Protein AF-A0A7C3F7P4-F1 (afdb_monomer_lite)

Radius of gyration: 11.48 Å; chains: 1; bounding box: 30×25×29 Å

Sequence (72 aa):
MPIEAPVRCRAETRYPERPTEVYWEGVWHPVSLLRSWREPGMICFRVRSEAGRWFLLRYDLARDRWEVSVGD

Foldseek 3Di:
DPDQAQWDADCPDDPPDFTQWGRDPNDIFGWGWDDWDDDVQKTWTWIAGPVRWIKIWIQRNVVRGIDIDTDD

pLDDT: mean 80.72, std 13.46, range [46.16, 91.19]

Structure (mmCIF, N/CA/C/O backbone):
data_A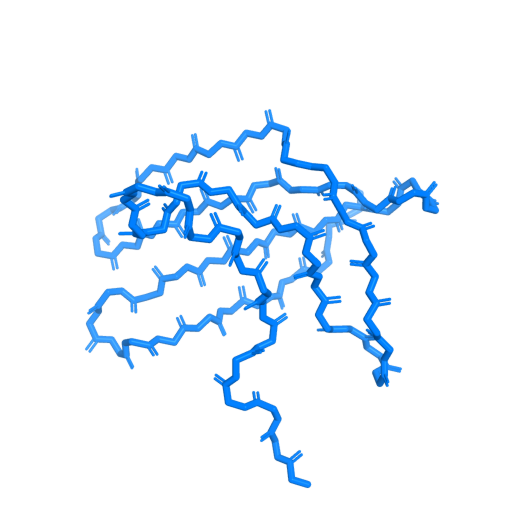F-A0A7C3F7P4-F1
#
_entry.id   AF-A0A7C3F7P4-F1
#
loop_
_atom_site.group_PDB
_atom_site.id
_atom_site.type_symbol
_atom_site.label_atom_id
_atom_site.label_alt_id
_atom_site.label_comp_id
_atom_site.label_asym_id
_atom_site.label_entity_id
_atom_site.label_seq_id
_atom_site.pdbx_PDB_ins_code
_atom_site.Cartn_x
_atom_site.Cartn_y
_atom_site.Cartn_z
_atom_site.occupancy
_atom_site.B_iso_or_equiv
_atom_site.auth_seq_id
_atom_site.auth_comp_id
_atom_site.auth_asym_id
_atom_site.auth_atom_id
_atom_site.pdbx_PDB_model_num
ATOM 1 N N . MET A 1 1 ? -14.989 -9.885 -5.800 1.00 48.09 1 MET A N 1
ATOM 2 C CA . MET A 1 1 ? -14.142 -9.276 -6.847 1.00 48.09 1 MET A CA 1
ATOM 3 C C . MET A 1 1 ? -12.819 -8.927 -6.185 1.00 48.09 1 MET A C 1
ATOM 5 O O . MET A 1 1 ? -12.882 -8.276 -5.146 1.00 48.09 1 MET A O 1
ATOM 9 N N . PRO A 1 2 ? -11.662 -9.423 -6.654 1.00 52.78 2 PRO A N 1
ATOM 10 C CA . PRO A 1 2 ? -10.383 -8.981 -6.108 1.00 52.78 2 PRO A CA 1
ATOM 11 C C . PRO A 1 2 ? -10.219 -7.491 -6.417 1.00 52.78 2 PRO A C 1
ATOM 13 O O . PRO A 1 2 ? -10.513 -7.057 -7.528 1.00 52.78 2 PRO A O 1
ATOM 16 N N . ILE A 1 3 ? -9.812 -6.698 -5.430 1.00 60.31 3 ILE A N 1
ATOM 17 C CA . ILE A 1 3 ? -9.484 -5.296 -5.677 1.00 60.31 3 ILE A CA 1
ATOM 18 C C . ILE A 1 3 ? -8.178 -5.275 -6.471 1.00 60.31 3 ILE A C 1
ATOM 20 O O . ILE A 1 3 ? -7.135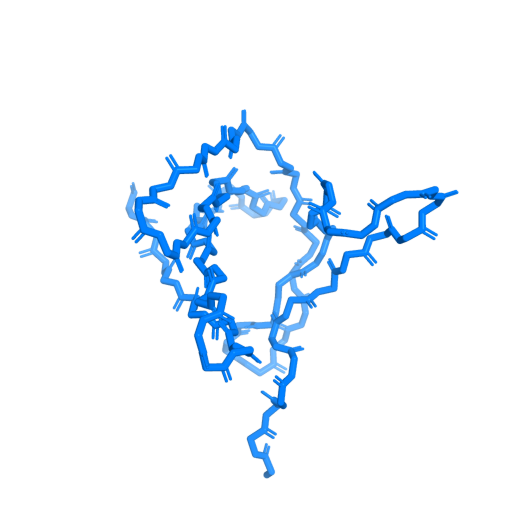 -5.664 -5.957 1.00 60.31 3 ILE A O 1
ATOM 24 N N . GLU A 1 4 ? -8.251 -4.845 -7.730 1.00 61.41 4 GLU A N 1
ATOM 25 C CA . GLU A 1 4 ? -7.108 -4.800 -8.656 1.00 61.41 4 GLU A CA 1
ATOM 26 C C . GLU A 1 4 ? -6.040 -3.784 -8.215 1.00 61.41 4 GLU A C 1
ATOM 28 O O . GLU A 1 4 ? -4.859 -3.949 -8.507 1.00 61.41 4 GLU A O 1
ATOM 33 N N . ALA A 1 5 ? -6.437 -2.777 -7.431 1.00 67.94 5 ALA A N 1
ATOM 34 C CA . ALA A 1 5 ? -5.554 -1.766 -6.862 1.00 67.94 5 ALA A CA 1
ATOM 35 C C . ALA A 1 5 ? -5.766 -1.643 -5.340 1.00 67.94 5 ALA A C 1
ATOM 37 O O . ALA A 1 5 ? -6.524 -0.779 -4.896 1.00 67.94 5 ALA A O 1
ATOM 38 N N . PRO A 1 6 ? -5.120 -2.484 -4.508 1.00 81.06 6 PRO A N 1
ATOM 39 C CA . PRO A 1 6 ? -5.254 -2.433 -3.048 1.00 81.06 6 PRO A CA 1
ATOM 40 C C . PRO A 1 6 ? -4.554 -1.218 -2.412 1.00 81.06 6 PRO A C 1
ATOM 42 O O . PRO A 1 6 ? -4.465 -1.122 -1.193 1.00 81.06 6 PRO A O 1
ATOM 45 N N . VAL A 1 7 ? -4.030 -0.286 -3.208 1.00 82.19 7 VAL A N 1
ATOM 46 C CA . VAL A 1 7 ? -3.316 0.903 -2.740 1.00 82.19 7 VAL A CA 1
ATOM 47 C C . VAL A 1 7 ? -3.820 2.110 -3.513 1.00 82.19 7 VAL A C 1
ATOM 49 O O . VAL A 1 7 ? -3.820 2.115 -4.743 1.00 82.19 7 VAL A O 1
ATOM 52 N N . ARG A 1 8 ? -4.211 3.162 -2.795 1.00 80.31 8 ARG A N 1
ATOM 53 C CA . ARG A 1 8 ? -4.477 4.475 -3.383 1.00 80.31 8 ARG A CA 1
ATOM 54 C C . ARG A 1 8 ? -3.251 5.351 -3.214 1.00 80.31 8 ARG A C 1
ATOM 56 O O . ARG A 1 8 ? -2.730 5.509 -2.109 1.00 80.31 8 ARG A O 1
ATOM 63 N N . CYS A 1 9 ? -2.810 5.940 -4.317 1.00 75.31 9 CYS A N 1
ATOM 64 C CA . CYS A 1 9 ? -1.774 6.961 -4.323 1.00 75.31 9 CYS A CA 1
ATOM 65 C C . CYS A 1 9 ? -2.399 8.298 -4.705 1.00 75.31 9 CYS A C 1
ATOM 67 O O . CYS A 1 9 ? -3.189 8.379 -5.647 1.00 75.31 9 CYS A O 1
ATOM 69 N N . ARG A 1 10 ? -2.003 9.362 -4.014 1.00 62.56 10 ARG A N 1
ATOM 70 C CA . ARG A 1 10 ? -2.385 10.722 -4.387 1.00 62.56 10 ARG A CA 1
ATOM 71 C C . ARG A 1 10 ? -1.485 11.177 -5.536 1.00 62.56 10 ARG A C 1
ATOM 73 O O . ARG A 1 10 ? -0.308 11.470 -5.341 1.00 62.56 10 ARG A O 1
ATOM 80 N N . ALA A 1 11 ? -2.021 11.149 -6.752 1.00 51.22 11 ALA A N 1
ATOM 81 C CA . ALA A 1 11 ? -1.317 11.536 -7.969 1.00 51.22 11 ALA A CA 1
ATOM 82 C C . ALA A 1 11 ? -1.404 13.057 -8.169 1.00 51.22 11 ALA A C 1
ATOM 84 O O . ALA A 1 11 ? -2.239 13.534 -8.926 1.00 51.22 11 ALA A O 1
ATOM 85 N N . GLU A 1 12 ? -0.576 13.831 -7.467 1.00 51.00 12 GLU A N 1
ATOM 86 C CA . GLU A 1 12 ? -0.548 15.291 -7.663 1.00 51.00 12 GLU A CA 1
ATOM 87 C C . GLU A 1 12 ? 0.471 15.746 -8.714 1.00 51.00 12 GLU A C 1
ATOM 89 O O . GLU A 1 12 ? 0.361 16.868 -9.201 1.00 51.00 12 GLU A O 1
ATOM 94 N N . THR A 1 13 ? 1.461 14.927 -9.109 1.00 47.91 13 THR A N 1
ATOM 95 C CA . THR A 1 13 ? 2.408 15.342 -10.176 1.00 47.91 13 THR A CA 1
ATOM 96 C C . THR A 1 13 ? 3.239 14.221 -10.818 1.00 47.91 13 THR A C 1
ATOM 98 O O . THR A 1 13 ? 3.518 14.296 -12.014 1.00 47.91 13 THR A O 1
ATOM 101 N N . ARG A 1 14 ? 3.622 13.157 -10.092 1.00 46.16 14 ARG A N 1
ATOM 102 C CA . ARG A 1 14 ? 4.322 11.991 -10.670 1.00 46.16 14 ARG A CA 1
ATOM 103 C C . ARG A 1 14 ? 3.936 10.710 -9.930 1.00 46.16 14 ARG A C 1
ATOM 105 O O . ARG A 1 14 ? 4.075 10.593 -8.716 1.00 46.16 14 ARG A O 1
ATOM 112 N N . TYR A 1 15 ? 3.371 9.762 -10.665 1.00 46.50 15 TYR A N 1
ATOM 113 C CA . TYR A 1 15 ? 2.940 8.478 -10.120 1.00 46.50 15 TYR A CA 1
ATOM 114 C C . TYR A 1 15 ? 4.097 7.466 -10.170 1.00 46.50 15 TYR A C 1
ATOM 116 O O . TYR A 1 15 ? 4.786 7.427 -11.195 1.00 46.50 15 TYR A O 1
ATOM 124 N N . PRO A 1 16 ? 4.304 6.617 -9.142 1.00 51.19 16 PRO A N 1
ATOM 125 C CA . PRO A 1 16 ? 3.747 6.634 -7.783 1.00 51.19 16 PRO A CA 1
ATOM 126 C C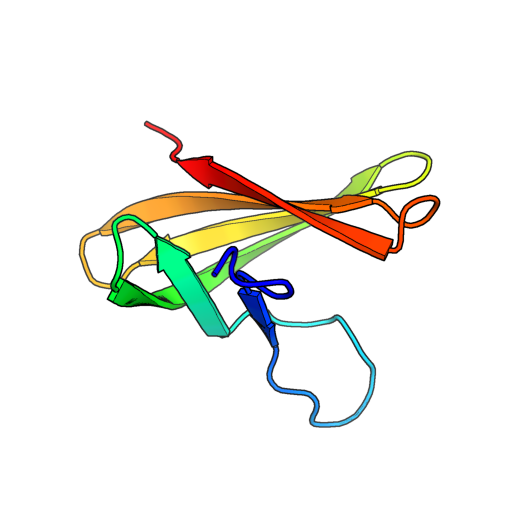 . PRO A 1 16 ? 4.757 7.183 -6.752 1.00 51.19 16 PRO A C 1
ATOM 128 O O . PRO A 1 16 ? 5.814 6.588 -6.544 1.00 51.19 16 PRO A O 1
ATOM 131 N N . GLU A 1 17 ? 4.438 8.285 -6.060 1.00 59.72 17 GLU A N 1
ATOM 132 C CA . GLU A 1 17 ? 5.339 8.849 -5.031 1.00 59.72 17 GLU A CA 1
ATOM 133 C C . GLU A 1 17 ? 4.831 8.724 -3.584 1.00 59.72 17 GLU A C 1
ATOM 135 O O . GLU A 1 17 ? 5.656 8.599 -2.677 1.00 59.72 17 GLU A O 1
ATOM 140 N N . ARG A 1 18 ? 3.511 8.721 -3.322 1.00 72.62 18 ARG A N 1
ATOM 141 C CA . ARG A 1 18 ? 2.971 8.666 -1.945 1.00 72.62 18 ARG A CA 1
ATOM 142 C C . ARG A 1 18 ? 1.670 7.851 -1.831 1.00 72.62 18 ARG A C 1
ATOM 144 O O . ARG A 1 18 ? 0.614 8.352 -2.226 1.00 72.62 18 ARG A O 1
ATOM 151 N N . PRO A 1 19 ? 1.715 6.616 -1.293 1.00 79.44 19 PRO A N 1
ATOM 152 C CA . PRO A 1 19 ? 0.509 5.893 -0.891 1.00 79.44 19 PRO A CA 1
ATOM 153 C C . PRO A 1 19 ? -0.198 6.630 0.255 1.00 79.44 19 PRO A C 1
ATOM 155 O O . PRO A 1 19 ? 0.450 7.044 1.215 1.00 79.44 19 PRO A O 1
ATOM 158 N N . THR A 1 20 ? -1.514 6.798 0.136 1.00 84.44 20 THR A N 1
ATOM 159 C CA . THR A 1 20 ? -2.361 7.507 1.113 1.00 84.44 20 THR A CA 1
ATOM 160 C C . THR A 1 20 ? -3.367 6.598 1.795 1.00 84.44 20 THR A C 1
ATOM 162 O O . THR A 1 20 ? -3.719 6.830 2.946 1.00 84.44 20 THR A O 1
ATOM 165 N N . GLU A 1 21 ? -3.830 5.557 1.105 1.00 87.75 21 GLU A N 1
ATOM 166 C CA . GLU A 1 21 ? -4.738 4.567 1.679 1.00 87.75 21 GLU A CA 1
ATOM 167 C C . GLU A 1 21 ? -4.346 3.169 1.200 1.00 87.75 21 GLU A C 1
ATOM 169 O O . GLU A 1 21 ? -3.927 2.988 0.052 1.00 87.75 21 GLU A O 1
ATOM 174 N N . VAL A 1 22 ? -4.504 2.179 2.073 1.00 88.62 22 VAL A N 1
ATOM 175 C CA . VAL A 1 22 ? -4.324 0.760 1.751 1.00 88.62 22 VAL A CA 1
ATOM 176 C C . VAL A 1 22 ? -5.624 0.014 2.011 1.00 88.62 22 VAL A C 1
ATOM 178 O O . VAL A 1 22 ? -6.260 0.209 3.043 1.00 88.62 22 VAL A O 1
ATOM 181 N N . TYR A 1 23 ? -6.029 -0.835 1.076 1.00 86.88 23 TYR A N 1
ATOM 182 C CA . TYR A 1 23 ? -7.148 -1.739 1.262 1.00 86.88 23 TYR A CA 1
ATOM 183 C C . TYR A 1 23 ? -6.666 -3.015 1.943 1.00 86.88 23 TYR A C 1
ATOM 185 O O . TYR A 1 23 ? -5.837 -3.748 1.402 1.00 86.88 23 TYR A O 1
ATOM 193 N N . TRP A 1 24 ? -7.187 -3.278 3.135 1.00 85.25 24 TRP A N 1
ATOM 194 C CA . TRP A 1 24 ? -6.828 -4.435 3.943 1.00 85.25 24 TRP A CA 1
ATOM 195 C C . TRP A 1 24 ? -8.058 -4.930 4.710 1.00 85.25 24 TRP A C 1
ATOM 197 O O . TRP A 1 24 ? -8.878 -4.127 5.135 1.00 85.25 24 TRP A O 1
ATOM 207 N N . GLU A 1 25 ? -8.225 -6.251 4.845 1.00 82.81 25 GLU A N 1
ATOM 208 C CA . GLU A 1 25 ? -9.367 -6.878 5.552 1.00 82.81 25 GLU A CA 1
ATOM 209 C C . GLU A 1 25 ? -10.759 -6.362 5.129 1.00 82.81 25 GLU A C 1
ATOM 211 O O . GLU A 1 25 ? -11.695 -6.296 5.921 1.00 82.81 25 GLU A O 1
ATOM 216 N N . GLY A 1 26 ? -10.921 -5.975 3.863 1.00 84.62 26 GLY A N 1
ATOM 217 C CA . GLY A 1 26 ? -12.204 -5.486 3.362 1.00 84.62 26 GLY A CA 1
ATOM 218 C C . GLY A 1 26 ? -12.443 -3.981 3.548 1.00 84.62 26 GLY A C 1
ATOM 219 O O . GLY A 1 26 ? -13.478 -3.480 3.103 1.00 84.62 26 GLY A O 1
ATOM 220 N N . VAL A 1 27 ? -11.501 -3.249 4.157 1.00 86.75 27 VAL A N 1
ATOM 221 C CA . VAL A 1 27 ? -11.644 -1.832 4.523 1.00 86.75 27 VAL A CA 1
ATOM 222 C C . VAL A 1 27 ? -10.458 -1.004 4.014 1.00 86.75 27 VAL A C 1
ATOM 224 O O . VAL A 1 27 ? -9.331 -1.481 3.903 1.00 86.75 27 VAL A O 1
ATOM 227 N N . TRP A 1 28 ? -10.712 0.263 3.678 1.00 87.81 28 TRP A N 1
ATOM 228 C CA . TRP A 1 28 ? -9.657 1.230 3.376 1.00 87.81 28 TRP A CA 1
ATOM 229 C C . TRP A 1 28 ? -9.097 1.817 4.668 1.00 87.81 28 TRP A C 1
ATOM 231 O O . TRP A 1 28 ? -9.823 2.418 5.457 1.00 87.81 28 TRP A O 1
ATOM 241 N N . HIS A 1 29 ? -7.795 1.654 4.865 1.00 88.31 29 HIS A N 1
ATOM 242 C CA . HIS A 1 29 ? -7.068 2.231 5.979 1.00 88.31 29 HIS A CA 1
ATOM 243 C C . HIS A 1 29 ? -6.272 3.446 5.495 1.00 88.31 29 HIS A C 1
ATOM 245 O O . HIS A 1 29 ? -5.399 3.283 4.633 1.00 88.31 29 HIS A O 1
ATOM 251 N N . PRO A 1 30 ? -6.517 4.647 6.046 1.00 90.06 30 PRO A N 1
ATOM 252 C CA . PRO A 1 30 ? -5.655 5.795 5.812 1.00 90.06 30 PRO A CA 1
ATOM 253 C C . PRO A 1 30 ? -4.274 5.513 6.403 1.00 90.06 30 PRO A C 1
ATOM 255 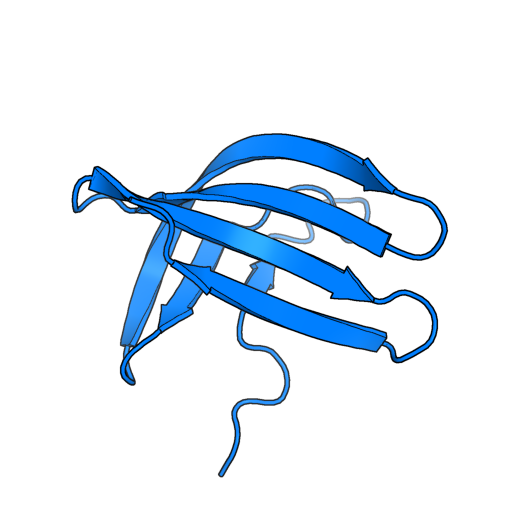O O . PRO A 1 30 ? -4.143 5.025 7.532 1.00 90.06 30 PRO A O 1
ATOM 258 N N . VAL A 1 31 ? -3.235 5.784 5.617 1.00 90.12 31 VAL A N 1
ATOM 259 C CA . VAL A 1 31 ? -1.847 5.498 5.977 1.00 90.12 31 VAL A CA 1
ATOM 260 C C . VAL A 1 31 ? -0.943 6.691 5.705 1.00 90.12 31 VAL A C 1
ATOM 262 O O . VAL A 1 31 ? -1.096 7.416 4.726 1.00 90.12 31 VAL A O 1
ATOM 265 N N . SER A 1 32 ? 0.055 6.860 6.566 1.00 88.81 32 SER A N 1
ATOM 266 C CA . SER A 1 32 ? 1.156 7.796 6.364 1.00 88.81 32 SER A CA 1
ATOM 267 C C . SER A 1 32 ? 2.377 7.058 5.828 1.00 88.81 32 SER A C 1
ATOM 269 O O . SER A 1 32 ? 2.795 6.042 6.393 1.00 88.81 32 SER A O 1
ATOM 271 N N . LEU A 1 33 ? 2.972 7.573 4.750 1.00 88.00 33 LEU A N 1
ATOM 272 C CA . LEU A 1 33 ? 4.250 7.081 4.241 1.00 88.00 33 LEU A CA 1
ATOM 273 C C . LEU A 1 33 ? 5.367 7.382 5.242 1.00 88.00 33 LEU A C 1
ATOM 275 O O . LEU A 1 33 ? 5.559 8.527 5.638 1.00 88.00 33 LEU A O 1
ATOM 279 N N . LEU A 1 34 ? 6.139 6.358 5.600 1.00 88.38 34 LEU A N 1
ATOM 280 C CA . LEU A 1 34 ? 7.286 6.497 6.504 1.00 88.38 34 LEU A CA 1
ATOM 281 C C . LEU A 1 34 ? 8.602 6.351 5.771 1.00 88.38 34 LEU A C 1
ATOM 283 O O . LEU A 1 34 ? 9.568 7.046 6.072 1.00 88.38 34 LEU A O 1
ATOM 287 N N . ARG A 1 35 ? 8.653 5.417 4.824 1.00 88.06 35 ARG A N 1
ATOM 288 C CA . ARG A 1 35 ? 9.849 5.164 4.033 1.00 88.06 35 ARG A CA 1
ATOM 289 C C . ARG A 1 35 ? 9.460 4.611 2.680 1.00 88.06 35 ARG A C 1
ATOM 291 O O . ARG A 1 35 ? 8.586 3.756 2.600 1.00 88.06 35 ARG A O 1
ATOM 298 N N . SER A 1 36 ? 10.154 5.037 1.642 1.00 88.50 36 SER A N 1
ATOM 299 C CA . SER A 1 36 ? 10.117 4.396 0.334 1.00 88.50 36 SER A CA 1
ATOM 300 C C . SER A 1 36 ? 11.532 4.026 -0.088 1.00 88.50 36 SER A C 1
ATOM 302 O O . SER A 1 36 ? 12.503 4.693 0.276 1.00 88.50 36 SER A O 1
ATOM 304 N N . TRP A 1 37 ? 11.660 2.920 -0.805 1.00 90.38 37 TRP A N 1
ATOM 305 C CA . TRP A 1 37 ? 12.908 2.493 -1.421 1.00 90.38 37 TRP A CA 1
ATOM 306 C C . TRP A 1 37 ? 12.605 1.730 -2.704 1.00 90.38 37 TRP A C 1
ATOM 308 O O . TRP A 1 37 ? 11.489 1.270 -2.933 1.00 90.38 37 TRP A O 1
ATOM 318 N N . ARG A 1 38 ? 13.605 1.632 -3.574 1.00 87.88 38 ARG A N 1
ATOM 319 C CA . ARG A 1 38 ? 13.510 0.865 -4.815 1.00 87.88 38 ARG A CA 1
ATOM 320 C C . ARG A 1 38 ? 14.369 -0.376 -4.679 1.00 87.88 38 ARG A C 1
ATOM 322 O O . ARG A 1 38 ? 15.497 -0.292 -4.200 1.00 87.88 38 ARG A O 1
ATOM 329 N N . GLU A 1 39 ? 13.821 -1.496 -5.108 1.00 88.12 39 GLU A N 1
ATOM 330 C CA . GLU A 1 39 ? 14.523 -2.764 -5.251 1.00 88.12 39 GLU A CA 1
ATOM 331 C C . GLU A 1 39 ? 14.585 -3.118 -6.746 1.00 88.12 39 GLU A C 1
ATOM 333 O O . GLU A 1 39 ? 13.861 -2.528 -7.556 1.00 88.12 39 GLU A O 1
ATOM 338 N N . PRO A 1 40 ? 15.465 -4.037 -7.165 1.00 90.06 40 PRO A N 1
ATOM 339 C CA . PRO A 1 40 ? 15.546 -4.450 -8.562 1.00 90.06 40 PRO A CA 1
ATOM 340 C C . PRO A 1 40 ? 14.188 -4.971 -9.066 1.00 90.06 40 PRO A C 1
ATOM 342 O O . PRO A 1 40 ? 13.738 -6.039 -8.667 1.00 90.06 40 PRO A O 1
ATOM 345 N N . GLY A 1 41 ? 13.522 -4.197 -9.930 1.00 88.06 41 GLY A N 1
ATOM 346 C CA . GLY A 1 41 ? 12.204 -4.533 -10.484 1.00 88.06 41 GLY A CA 1
ATOM 347 C C . GLY A 1 41 ? 11.002 -4.230 -9.579 1.00 88.06 41 GLY A C 1
ATOM 348 O O . GLY A 1 41 ? 9.876 -4.531 -9.972 1.00 88.06 41 GLY A O 1
ATOM 349 N N . MET A 1 42 ? 11.200 -3.619 -8.404 1.00 90.50 42 MET A N 1
ATOM 350 C CA . MET A 1 42 ? 10.111 -3.317 -7.469 1.00 90.50 42 MET A CA 1
ATOM 351 C C . MET A 1 42 ? 10.261 -1.951 -6.797 1.00 90.50 42 MET A C 1
ATOM 353 O O . MET A 1 42 ? 11.364 -1.450 -6.576 1.00 90.50 42 MET A O 1
ATOM 357 N N . ILE A 1 43 ? 9.137 -1.347 -6.418 1.00 90.19 43 ILE A N 1
ATOM 358 C CA . ILE A 1 43 ? 9.115 -0.144 -5.582 1.00 90.19 43 ILE A CA 1
ATOM 359 C C . ILE A 1 43 ? 8.442 -0.482 -4.260 1.00 90.19 43 ILE A C 1
ATOM 361 O O . ILE A 1 43 ? 7.281 -0.872 -4.229 1.00 90.19 43 ILE A O 1
ATOM 365 N N . CYS A 1 44 ? 9.164 -0.310 -3.164 1.00 90.50 44 CYS A N 1
ATOM 366 C CA . CYS A 1 44 ? 8.707 -0.676 -1.836 1.00 90.50 44 CYS A CA 1
ATOM 367 C C . CYS A 1 44 ? 8.393 0.571 -1.009 1.00 90.50 44 CYS A C 1
ATOM 369 O O . CYS A 1 44 ? 9.128 1.562 -1.018 1.00 90.50 44 CYS A O 1
ATOM 371 N N . PHE A 1 45 ? 7.299 0.509 -0.259 1.00 90.12 45 PHE A N 1
ATOM 372 C CA . PHE A 1 45 ? 6.804 1.580 0.589 1.00 90.12 45 PHE A CA 1
ATOM 373 C C . PHE A 1 45 ? 6.410 1.007 1.942 1.00 90.12 45 PHE A C 1
ATOM 375 O O . PHE A 1 45 ? 5.525 0.162 2.048 1.00 90.12 45 PHE A O 1
ATOM 382 N N . ARG A 1 46 ? 7.038 1.508 2.999 1.00 91.19 46 ARG A N 1
ATOM 383 C CA . ARG A 1 46 ? 6.611 1.271 4.371 1.00 91.19 46 ARG A CA 1
ATOM 384 C C . ARG A 1 46 ? 5.699 2.405 4.800 1.00 91.19 46 ARG A C 1
ATOM 386 O O . ARG A 1 46 ? 6.105 3.571 4.813 1.00 91.19 46 ARG A O 1
ATOM 393 N N . VAL A 1 47 ? 4.486 2.043 5.180 1.00 90.69 47 VAL A N 1
ATOM 394 C CA . VAL A 1 47 ? 3.442 2.962 5.620 1.00 90.69 47 VAL A CA 1
ATOM 395 C C . VAL A 1 47 ? 2.901 2.522 6.978 1.00 90.69 47 VAL A C 1
ATOM 397 O O . VAL A 1 47 ? 3.099 1.383 7.406 1.00 90.69 47 VAL A O 1
ATOM 400 N N . ARG A 1 48 ? 2.229 3.429 7.678 1.00 91.12 48 ARG A N 1
ATOM 401 C CA . ARG A 1 48 ? 1.611 3.160 8.979 1.00 91.12 48 ARG A CA 1
ATOM 402 C C . ARG A 1 48 ? 0.225 3.746 8.983 1.00 91.12 48 ARG A C 1
ATOM 404 O O . ARG A 1 48 ? 0.042 4.900 8.608 1.00 91.12 48 ARG A O 1
ATOM 411 N N . SER A 1 49 ? -0.732 2.926 9.381 1.00 90.88 49 SER A N 1
ATOM 412 C CA . SER A 1 49 ? -2.112 3.359 9.560 1.00 90.88 49 SER A CA 1
ATOM 413 C C . SER A 1 49 ? -2.269 4.251 10.778 1.00 90.88 49 SER A C 1
ATOM 415 O O . SER A 1 49 ? -1.461 4.200 11.707 1.00 90.88 49 SER A O 1
ATOM 417 N N . GLU A 1 50 ? -3.359 5.010 10.810 1.00 86.56 50 GLU A N 1
ATOM 418 C CA . GLU A 1 50 ? -3.747 5.782 11.997 1.00 86.56 50 GLU A CA 1
ATOM 419 C C . GLU A 1 50 ? -3.962 4.896 13.234 1.00 86.56 50 GLU A C 1
ATOM 421 O O . GLU A 1 50 ? -3.664 5.307 14.350 1.00 86.56 50 GLU A O 1
ATOM 426 N N . ALA A 1 51 ? -4.356 3.632 13.038 1.00 85.62 51 ALA A N 1
ATOM 427 C CA . ALA A 1 51 ? -4.443 2.625 14.099 1.00 85.62 51 ALA A CA 1
ATOM 428 C C . ALA A 1 51 ? -3.067 2.143 14.612 1.00 85.62 51 ALA A C 1
ATOM 430 O O . ALA A 1 51 ? -2.986 1.246 15.447 1.00 85.62 51 ALA A O 1
ATOM 431 N N . GLY A 1 52 ? -1.965 2.685 14.087 1.00 85.38 52 GLY A N 1
ATOM 432 C CA . GLY A 1 52 ? -0.604 2.362 14.499 1.00 85.38 52 GLY A CA 1
ATOM 433 C C . GLY A 1 52 ? -0.002 1.122 13.836 1.00 85.38 52 GLY A C 1
ATOM 434 O O . GLY A 1 52 ? 1.191 0.893 14.027 1.00 85.38 52 GLY A O 1
ATOM 435 N N . ARG A 1 53 ? -0.773 0.378 13.030 1.00 88.62 53 ARG A N 1
ATOM 436 C CA . ARG A 1 53 ? -0.341 -0.837 12.315 1.00 88.62 53 ARG A CA 1
ATOM 437 C C . ARG A 1 53 ? 0.532 -0.506 11.109 1.00 88.62 53 ARG A C 1
ATOM 439 O O . ARG A 1 53 ? 0.215 0.423 10.359 1.00 88.62 53 ARG A O 1
ATOM 446 N N . TRP A 1 54 ? 1.588 -1.289 10.910 1.00 90.88 54 TRP A N 1
ATOM 447 C CA . TRP A 1 54 ? 2.515 -1.149 9.793 1.00 90.88 54 TRP A CA 1
ATOM 448 C C . TRP A 1 54 ? 2.052 -1.943 8.579 1.00 90.88 54 TRP A C 1
ATOM 450 O O . TRP A 1 54 ? 1.624 -3.090 8.689 1.00 90.88 54 TRP A O 1
ATOM 460 N N . PHE A 1 55 ? 2.206 -1.340 7.406 1.00 90.56 55 PHE A N 1
ATOM 461 C CA . PHE A 1 55 ? 2.009 -2.015 6.134 1.00 90.56 55 PHE A CA 1
ATOM 462 C C . PHE A 1 55 ? 3.232 -1.814 5.252 1.00 90.56 55 PHE A C 1
ATOM 464 O O . PHE A 1 55 ? 3.852 -0.746 5.221 1.00 90.56 55 PHE A O 1
ATOM 471 N N . LEU A 1 56 ? 3.568 -2.867 4.528 1.00 91.00 56 LEU A N 1
ATOM 472 C CA . LEU A 1 56 ? 4.590 -2.884 3.511 1.00 91.00 56 LEU A CA 1
ATOM 473 C C . LEU A 1 56 ? 3.908 -3.096 2.167 1.00 91.00 56 LEU A C 1
ATOM 475 O O . LEU A 1 56 ? 3.293 -4.131 1.924 1.00 91.00 56 LEU A O 1
ATOM 479 N N . LEU A 1 57 ? 4.000 -2.081 1.322 1.00 89.81 57 LEU A N 1
ATOM 480 C CA . LEU A 1 57 ? 3.448 -2.072 -0.020 1.00 89.81 57 LEU A CA 1
ATOM 481 C C . LEU A 1 57 ? 4.606 -2.275 -0.987 1.00 89.81 57 LEU A C 1
ATOM 483 O O . LEU A 1 57 ? 5.573 -1.515 -0.947 1.00 89.81 57 LEU A O 1
ATOM 487 N N . ARG A 1 58 ? 4.524 -3.278 -1.850 1.00 90.12 58 ARG A N 1
ATOM 488 C CA . ARG A 1 58 ? 5.505 -3.519 -2.906 1.00 90.12 58 ARG A CA 1
ATOM 489 C C . ARG A 1 58 ? 4.807 -3.421 -4.245 1.00 90.12 58 ARG A C 1
ATOM 491 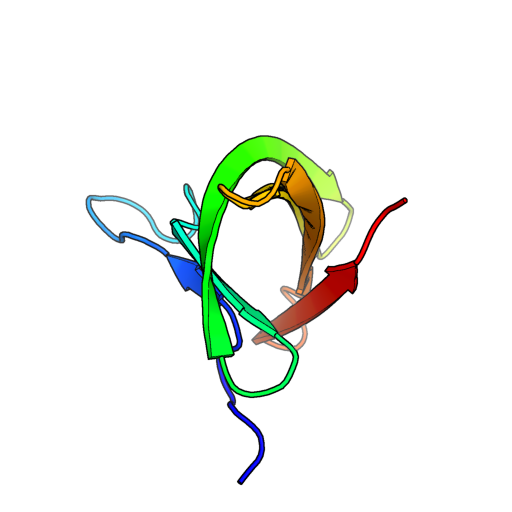O O . ARG A 1 58 ? 3.804 -4.082 -4.470 1.00 90.12 58 ARG A O 1
ATOM 498 N N . TYR A 1 59 ? 5.329 -2.588 -5.121 1.00 87.75 59 TYR A N 1
ATOM 499 C CA . TYR A 1 59 ? 4.863 -2.465 -6.486 1.00 87.75 59 TYR A CA 1
ATOM 500 C C . TYR A 1 59 ? 5.801 -3.238 -7.398 1.00 87.75 59 TYR A C 1
ATOM 502 O O . TYR A 1 59 ? 6.967 -2.865 -7.531 1.00 87.75 59 TYR A O 1
ATOM 510 N N . ASP A 1 60 ? 5.306 -4.311 -8.003 1.00 88.12 60 ASP A N 1
ATOM 511 C CA . ASP A 1 60 ? 6.031 -5.082 -9.007 1.00 88.12 60 ASP A CA 1
ATOM 512 C C . ASP A 1 60 ? 5.913 -4.372 -10.361 1.00 88.12 60 ASP A C 1
ATOM 514 O O . ASP A 1 60 ? 4.826 -4.288 -10.934 1.00 88.12 60 ASP A O 1
ATOM 518 N N . LEU A 1 61 ? 7.038 -3.859 -10.869 1.00 84.75 61 LEU A N 1
ATOM 519 C CA . LEU A 1 61 ? 7.084 -3.116 -12.132 1.00 84.75 61 LEU A CA 1
ATOM 520 C C . LEU A 1 61 ? 6.870 -4.013 -13.356 1.00 84.75 61 LEU A C 1
ATOM 522 O O . LEU A 1 61 ? 6.443 -3.526 -14.396 1.00 84.75 61 LEU A O 1
ATOM 526 N N . ALA A 1 62 ? 7.193 -5.305 -13.259 1.00 87.88 62 ALA A N 1
ATOM 527 C CA . ALA A 1 62 ? 7.056 -6.241 -14.371 1.00 87.88 62 ALA A CA 1
ATOM 528 C C . ALA A 1 62 ? 5.614 -6.735 -14.521 1.00 87.88 62 ALA A C 1
ATOM 530 O O . ALA A 1 62 ? 5.165 -7.026 -15.627 1.00 87.88 62 ALA A O 1
ATOM 531 N N . ARG A 1 63 ? 4.901 -6.860 -13.399 1.00 85.06 63 ARG A N 1
ATOM 532 C CA . ARG A 1 63 ? 3.529 -7.376 -13.351 1.00 85.06 63 ARG A CA 1
ATOM 533 C C . ARG A 1 63 ? 2.473 -6.290 -13.223 1.00 85.06 63 ARG A C 1
ATOM 535 O O . ARG A 1 63 ? 1.300 -6.627 -13.319 1.00 85.06 63 ARG A O 1
ATOM 542 N N . ASP A 1 64 ? 2.887 -5.050 -12.982 1.00 83.38 64 ASP A N 1
ATOM 543 C CA . ASP A 1 64 ? 2.009 -3.907 -12.726 1.00 83.38 64 ASP A CA 1
ATOM 544 C C . ASP A 1 64 ? 1.024 -4.186 -11.577 1.00 83.38 64 ASP A C 1
ATOM 546 O O . ASP A 1 64 ? -0.181 -3.971 -11.670 1.00 83.38 64 ASP A O 1
ATOM 550 N N . ARG A 1 65 ? 1.530 -4.768 -10.480 1.00 84.81 65 ARG A N 1
ATOM 551 C CA . ARG A 1 65 ? 0.697 -5.186 -9.342 1.00 84.81 65 ARG A CA 1
ATOM 552 C C . ARG A 1 65 ? 1.263 -4.729 -8.014 1.00 84.81 65 ARG A C 1
ATOM 554 O O . ARG A 1 65 ? 2.468 -4.785 -7.776 1.00 84.81 65 ARG A O 1
ATOM 561 N N . TRP A 1 66 ? 0.348 -4.360 -7.126 1.00 85.94 66 TRP A N 1
ATOM 562 C CA . TRP A 1 66 ? 0.639 -4.116 -5.724 1.00 85.94 66 TRP A CA 1
ATOM 563 C C . TRP A 1 66 ? 0.543 -5.404 -4.914 1.00 85.94 66 TRP A C 1
ATOM 565 O O . TRP A 1 66 ? -0.454 -6.121 -4.964 1.00 85.94 66 TRP A O 1
ATOM 575 N N . GLU A 1 67 ? 1.562 -5.645 -4.107 1.00 87.81 67 GLU A N 1
ATOM 576 C CA . GLU A 1 67 ? 1.575 -6.622 -3.035 1.00 87.81 67 GLU A CA 1
ATOM 577 C C . GLU A 1 67 ? 1.531 -5.874 -1.703 1.00 87.81 67 GLU A C 1
ATOM 579 O O . GLU A 1 67 ? 2.323 -4.964 -1.451 1.00 87.81 67 GLU A O 1
ATOM 584 N N . VAL A 1 68 ? 0.579 -6.242 -0.851 1.00 87.75 68 VAL A N 1
ATOM 585 C CA . VAL A 1 68 ? 0.395 -5.638 0.469 1.00 87.75 68 VAL A CA 1
ATOM 586 C C . VAL A 1 68 ? 0.677 -6.698 1.518 1.00 87.75 68 VAL A C 1
ATOM 588 O O . VAL A 1 68 ? 0.067 -7.764 1.517 1.00 87.75 68 VAL A O 1
ATOM 591 N N . SER A 1 69 ? 1.595 -6.403 2.430 1.00 88.69 69 SER A N 1
ATOM 592 C CA . SER A 1 69 ? 1.870 -7.226 3.605 1.00 88.69 69 SER A CA 1
ATOM 593 C C . SER A 1 69 ? 1.726 -6.383 4.862 1.00 88.69 69 SER A C 1
ATOM 595 O O . SER A 1 69 ? 2.214 -5.256 4.922 1.00 88.69 69 SER A O 1
ATOM 597 N N . VAL A 1 70 ? 1.080 -6.926 5.887 1.00 88.00 70 VAL A N 1
ATOM 598 C CA . VAL A 1 70 ? 1.117 -6.334 7.226 1.00 88.00 70 VAL A CA 1
ATOM 599 C C . VAL A 1 70 ? 2.467 -6.645 7.878 1.00 88.00 70 VAL A C 1
ATOM 601 O O . VAL A 1 70 ? 2.964 -7.764 7.769 1.00 88.00 70 VAL A O 1
ATOM 604 N N . GLY A 1 71 ? 3.079 -5.641 8.506 1.00 76.56 71 GLY A N 1
ATOM 605 C CA . GLY A 1 71 ? 4.266 -5.813 9.345 1.00 76.56 71 GLY A CA 1
ATOM 606 C C . GLY A 1 71 ? 3.895 -5.775 10.826 1.00 76.56 71 GLY A C 1
ATOM 607 O O . GLY A 1 71 ? 2.948 -5.075 11.191 1.00 76.56 71 GLY A O 1
ATOM 608 N N . ASP A 1 72 ? 4.644 -6.520 11.639 1.00 64.31 72 ASP A N 1
ATOM 609 C CA . ASP A 1 72 ? 4.630 -6.445 13.109 1.00 64.31 72 ASP A CA 1
ATOM 610 C C . ASP A 1 72 ? 5.374 -5.184 13.598 1.00 64.31 72 ASP A C 1
ATOM 612 O O . ASP A 1 72 ? 6.449 -4.861 13.027 1.00 64.31 72 ASP A O 1
#

Secondary structure (DSSP, 8-state):
---S--EEE--SSSSSS-EEEEEETTEEEEEEEEEEEEETTEEEEEEEETTS-EEEEEEETTT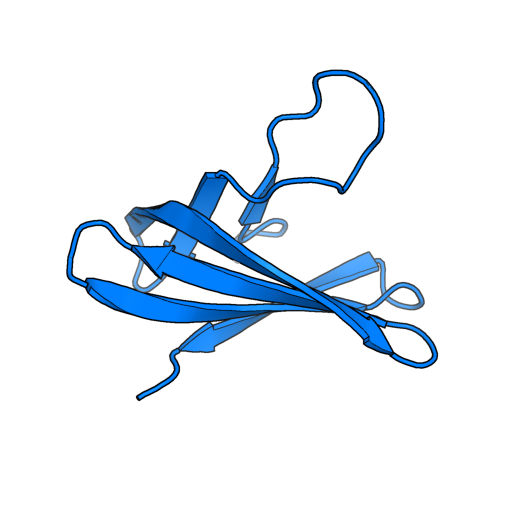TEEEEEEE-